Protein AF-A0A847WT10-F1 (afdb_monomer_lite)

pLDDT: mean 85.39, std 7.23, range [55.72, 96.06]

Sequence (178 aa):
MNLINEKITHEVFGKGKIIDHDETFITVDFEDDTKKFVYPDALGKFIKLKDRDVAESMKDILTKEKAEKELEQQKLDEEQRKQAEIAYRRNKLKDIKIHESSQVVFWIEEEEVDVIFTDWQVSTGTIQSGKNEGQPNKVARLRPNSAVLLTVRASDEEEVDRKIIGLYMVNETFSGEL

Structure (mmCIF, N/CA/C/O backbone):
data_AF-A0A847WT10-F1
#
_entry.id   AF-A0A847WT10-F1
#
loop_
_atom_site.group_PDB
_atom_site.id
_atom_site.type_symbol
_atom_site.label_atom_id
_atom_site.label_alt_id
_atom_site.label_comp_id
_atom_site.label_asym_id
_atom_site.label_entity_id
_atom_site.label_seq_id
_atom_site.pdbx_PDB_ins_code
_atom_site.Cartn_x
_atom_site.Cartn_y
_atom_site.Cartn_z
_atom_site.occupancy
_atom_site.B_iso_or_equiv
_atom_site.auth_seq_id
_atom_site.auth_comp_id
_atom_site.auth_asym_id
_atom_site.auth_atom_id
_atom_site.pdbx_PDB_model_num
ATOM 1 N N . MET A 1 1 ? -24.120 -14.214 31.455 1.00 63.16 1 MET A N 1
ATOM 2 C CA . MET A 1 1 ? -24.200 -14.175 32.937 1.00 63.16 1 MET A CA 1
ATOM 3 C C . MET A 1 1 ? -25.625 -13.794 33.320 1.00 63.16 1 MET A C 1
ATOM 5 O O . MET A 1 1 ? -26.228 -13.063 32.548 1.00 63.16 1 MET A O 1
ATOM 9 N N . ASN A 1 2 ? -26.190 -14.289 34.427 1.00 70.56 2 ASN A N 1
ATOM 10 C CA . ASN A 1 2 ? -27.557 -13.928 34.826 1.00 70.56 2 ASN A CA 1
ATOM 11 C C . ASN A 1 2 ? -27.511 -12.879 35.944 1.00 70.56 2 ASN A C 1
ATOM 13 O O . ASN A 1 2 ? -26.956 -13.150 37.002 1.00 70.56 2 ASN A O 1
ATOM 17 N N . LEU A 1 3 ? -28.047 -11.687 35.676 1.00 75.38 3 LEU A N 1
ATOM 18 C CA . LEU A 1 3 ? -28.021 -10.535 36.586 1.00 75.38 3 LEU A CA 1
ATOM 19 C C . LEU A 1 3 ? -29.370 -10.305 37.274 1.00 75.38 3 LEU A C 1
ATOM 21 O O . LEU A 1 3 ? -29.536 -9.345 38.023 1.00 75.38 3 LEU A O 1
ATOM 25 N N . ILE A 1 4 ? -30.352 -11.165 37.003 1.00 80.75 4 ILE A N 1
ATOM 26 C CA . ILE A 1 4 ? -31.694 -11.054 37.564 1.00 80.75 4 ILE A CA 1
ATOM 27 C C . ILE A 1 4 ? -31.615 -11.211 39.086 1.00 80.75 4 ILE A C 1
ATOM 29 O O . ILE A 1 4 ? -30.976 -12.122 39.606 1.00 80.75 4 ILE A O 1
ATOM 33 N N . ASN A 1 5 ? -32.323 -10.334 39.795 1.00 81.25 5 ASN A N 1
ATOM 34 C CA . ASN A 1 5 ? -32.351 -10.171 41.247 1.00 81.25 5 ASN A CA 1
ATOM 35 C C . ASN A 1 5 ? -31.122 -9.528 41.905 1.00 81.25 5 ASN A C 1
ATOM 37 O O . ASN A 1 5 ? -31.134 -9.370 43.132 1.00 81.25 5 ASN A O 1
ATOM 41 N N . GLU A 1 6 ? -30.132 -9.079 41.134 1.00 80.94 6 GLU A N 1
ATOM 42 C CA . GLU A 1 6 ? -28.980 -8.385 41.704 1.00 80.94 6 GLU A CA 1
ATOM 43 C C . GLU A 1 6 ? -29.332 -7.003 42.260 1.00 80.94 6 GLU A C 1
ATOM 45 O O . GLU A 1 6 ? -30.126 -6.245 41.688 1.00 80.94 6 GLU A O 1
ATOM 50 N N . LYS A 1 7 ? -28.715 -6.665 43.400 1.00 85.44 7 LYS A N 1
ATOM 51 C CA . LYS A 1 7 ? -28.882 -5.360 44.054 1.00 85.44 7 LYS A CA 1
ATOM 52 C C . LYS A 1 7 ? -27.854 -4.382 43.507 1.00 85.44 7 LYS A C 1
ATOM 54 O O . LYS A 1 7 ? -26.651 -4.538 43.732 1.00 85.44 7 LYS A O 1
ATOM 59 N N . ILE A 1 8 ? -28.338 -3.318 42.881 1.00 86.25 8 ILE A N 1
ATOM 60 C CA . ILE A 1 8 ? -27.500 -2.284 42.279 1.00 86.25 8 ILE A CA 1
ATOM 61 C C . ILE A 1 8 ? -27.703 -0.934 42.959 1.00 86.25 8 ILE A C 1
ATOM 63 O O . ILE A 1 8 ? -28.680 -0.695 43.670 1.00 86.25 8 ILE A O 1
ATOM 67 N N . THR A 1 9 ? -26.734 -0.045 42.779 1.00 84.88 9 THR A N 1
ATOM 68 C CA . THR A 1 9 ? -26.832 1.362 43.172 1.00 84.88 9 THR A CA 1
ATOM 69 C C . THR A 1 9 ? -26.558 2.222 41.947 1.00 84.88 9 THR A C 1
ATOM 71 O O . THR A 1 9 ? -25.464 2.169 41.388 1.00 84.88 9 THR A O 1
ATOM 74 N N . HIS A 1 10 ? -27.554 2.984 41.522 1.00 86.31 10 HIS A N 1
ATOM 75 C CA . HIS A 1 10 ? -27.440 3.977 40.468 1.00 86.31 10 HIS A CA 1
ATOM 76 C C . HIS A 1 10 ? -27.055 5.333 41.076 1.00 86.31 10 HIS A C 1
ATOM 78 O O . HIS A 1 10 ? -27.517 5.677 42.162 1.00 86.31 10 HIS A O 1
ATOM 84 N N . GLU A 1 11 ? -26.233 6.119 40.380 1.00 82.69 11 GLU A N 1
ATOM 85 C CA . GLU A 1 11 ? -25.740 7.413 40.881 1.00 82.69 11 GLU A CA 1
ATOM 86 C C . GLU A 1 11 ? -26.869 8.423 41.162 1.00 82.69 11 GLU A C 1
ATOM 88 O O . GLU A 1 11 ? -26.899 9.036 42.222 1.00 82.69 11 GLU A O 1
ATOM 93 N N . VAL A 1 12 ? -27.830 8.542 40.238 1.00 83.38 12 VAL A N 1
ATOM 94 C CA . VAL A 1 12 ? -29.006 9.427 40.365 1.00 83.38 12 VAL A CA 1
ATOM 95 C C . VAL A 1 12 ? -30.206 8.763 41.062 1.00 83.38 12 VAL A C 1
ATOM 97 O O . VAL A 1 12 ? -30.775 9.344 41.977 1.00 83.38 12 VAL A O 1
ATOM 100 N N . PHE A 1 13 ? -30.603 7.554 40.644 1.00 83.38 13 PHE A N 1
ATOM 101 C CA . PHE A 1 13 ? -31.840 6.898 41.105 1.00 83.38 13 PHE A CA 1
ATOM 102 C C . PHE A 1 13 ? -31.690 6.077 42.395 1.00 83.38 13 PHE A C 1
ATOM 104 O O . PHE A 1 13 ? -32.653 5.487 42.873 1.00 83.38 13 PHE A O 1
ATOM 111 N N . GLY A 1 14 ? -30.492 6.022 42.979 1.00 84.88 14 GLY A N 1
ATOM 112 C CA . GLY A 1 14 ? -30.273 5.332 44.245 1.00 84.88 14 GLY A CA 1
ATOM 113 C C . GLY A 1 14 ? -30.310 3.808 44.117 1.00 84.88 14 GLY A C 1
ATOM 114 O O . GLY A 1 14 ? -29.761 3.228 43.180 1.00 84.88 14 GLY A O 1
ATOM 115 N N . LYS A 1 15 ? -30.864 3.124 45.120 1.00 88.69 15 LYS A N 1
ATOM 116 C CA . LYS A 1 15 ? -30.833 1.656 45.198 1.00 88.69 15 LYS A CA 1
ATOM 117 C C . LYS A 1 15 ? -31.926 1.068 44.310 1.00 88.69 15 LYS A C 1
ATOM 119 O O . LYS A 1 15 ? -33.071 1.487 44.400 1.00 88.69 15 LYS A O 1
ATOM 124 N N . GLY A 1 16 ? -31.572 0.066 43.514 1.00 87.00 16 GLY A N 1
ATOM 125 C CA . GLY A 1 16 ? -32.515 -0.645 42.657 1.00 87.00 16 GLY A CA 1
ATOM 126 C C . GLY A 1 16 ? -32.207 -2.134 42.589 1.00 87.00 16 GLY A C 1
ATOM 127 O O . GLY A 1 16 ? -31.174 -2.603 43.087 1.00 87.00 16 GLY A O 1
ATOM 128 N N . LYS A 1 17 ? -33.114 -2.884 41.973 1.00 88.38 17 LYS A N 1
ATOM 129 C CA . LYS A 1 17 ? -32.988 -4.325 41.767 1.00 88.38 17 LYS A CA 1
ATOM 130 C C . LYS A 1 17 ? -33.206 -4.660 40.298 1.00 88.38 17 LYS A C 1
ATOM 132 O O . LYS A 1 17 ? -34.154 -4.179 39.691 1.00 88.38 17 LYS A O 1
ATOM 137 N N . ILE A 1 18 ? -32.338 -5.483 39.719 1.00 87.44 18 ILE A N 1
ATOM 138 C CA . ILE A 1 18 ? -32.508 -5.915 38.327 1.00 87.44 18 ILE A CA 1
ATOM 139 C C . ILE A 1 18 ? -33.655 -6.928 38.269 1.00 87.44 18 ILE A C 1
ATOM 141 O O . ILE A 1 18 ? -33.601 -7.967 38.932 1.00 87.44 18 ILE A O 1
ATOM 145 N N . ILE A 1 19 ? -34.692 -6.616 37.493 1.00 88.12 19 ILE A N 1
ATOM 146 C CA . ILE A 1 19 ? -35.861 -7.485 37.287 1.00 88.12 19 ILE A CA 1
ATOM 147 C C . ILE A 1 19 ? -35.788 -8.252 35.970 1.00 88.12 19 ILE A C 1
ATOM 149 O O . ILE A 1 19 ? -36.373 -9.325 35.871 1.00 88.12 19 ILE A O 1
ATOM 153 N N . ASP A 1 20 ? -35.048 -7.726 34.994 1.00 86.50 20 ASP A N 1
ATOM 154 C CA . ASP A 1 20 ? -34.937 -8.310 33.662 1.00 86.50 20 ASP A CA 1
ATOM 155 C C . ASP A 1 20 ? -33.577 -7.988 33.030 1.00 86.50 20 ASP A C 1
ATOM 157 O O . ASP A 1 20 ? -32.985 -6.936 33.305 1.00 86.50 20 ASP A O 1
ATOM 161 N N . HIS A 1 21 ? -33.079 -8.902 32.203 1.00 83.56 21 HIS A N 1
ATOM 162 C CA . HIS A 1 21 ? -31.763 -8.813 31.578 1.00 83.56 21 HIS A CA 1
ATOM 163 C C . HIS A 1 21 ? -31.767 -9.479 30.201 1.00 83.56 21 HIS A C 1
ATOM 165 O O . HIS A 1 21 ? -31.847 -10.703 30.101 1.00 83.56 21 HIS A O 1
ATOM 171 N N . ASP A 1 22 ? -31.585 -8.649 29.177 1.00 82.75 22 ASP A N 1
ATOM 172 C CA . ASP A 1 22 ? -31.364 -9.029 27.786 1.00 82.75 22 ASP A CA 1
ATOM 173 C C . ASP A 1 22 ? -29.894 -8.808 27.391 1.00 82.75 22 ASP A C 1
ATOM 175 O O . ASP A 1 22 ? -29.133 -8.139 28.089 1.00 82.75 22 ASP A O 1
ATOM 179 N N . GLU A 1 23 ? -29.503 -9.290 26.209 1.00 77.50 23 GLU A N 1
ATOM 180 C CA . GLU A 1 23 ? -28.151 -9.094 25.658 1.00 77.50 23 GLU A CA 1
ATOM 181 C C . GLU A 1 23 ? -27.809 -7.620 25.367 1.00 77.50 23 GLU A C 1
ATOM 183 O O . GLU A 1 23 ? -26.640 -7.271 25.252 1.00 77.50 23 GLU A O 1
ATOM 188 N N . THR A 1 24 ? -28.814 -6.744 25.255 1.00 83.00 24 THR A N 1
ATOM 189 C CA . THR A 1 24 ? -28.641 -5.313 24.927 1.00 83.00 24 THR A CA 1
ATOM 190 C C . THR A 1 24 ? -29.119 -4.360 26.018 1.00 83.00 24 THR A C 1
ATOM 192 O O . THR A 1 24 ? -28.688 -3.206 26.047 1.00 83.00 24 THR A O 1
ATOM 195 N N . PHE A 1 25 ? -30.000 -4.797 26.923 1.00 86.94 25 PHE A N 1
ATOM 196 C CA . PHE A 1 25 ? -30.588 -3.928 27.942 1.00 86.94 25 PHE A CA 1
ATOM 197 C C . PHE A 1 25 ? -30.795 -4.649 29.276 1.00 86.94 25 PHE A C 1
ATOM 199 O O . PHE A 1 25 ? -31.128 -5.827 29.321 1.00 86.94 25 PHE A O 1
ATOM 206 N N . ILE A 1 26 ? -30.674 -3.904 30.375 1.00 88.38 26 ILE A N 1
ATOM 207 C CA . ILE A 1 26 ? -31.123 -4.327 31.707 1.00 88.38 26 ILE A CA 1
ATOM 208 C C . ILE A 1 26 ? -32.304 -3.476 32.153 1.00 88.38 26 ILE A C 1
ATOM 210 O O . ILE A 1 26 ? -32.290 -2.252 31.994 1.00 88.38 26 ILE A O 1
ATOM 214 N N . THR A 1 27 ? -33.306 -4.110 32.757 1.00 88.56 27 THR A N 1
ATOM 215 C CA . THR A 1 27 ? -34.419 -3.407 33.401 1.00 88.56 27 THR A CA 1
ATOM 216 C C . THR A 1 27 ? -34.220 -3.434 34.908 1.00 88.56 27 THR A C 1
ATOM 218 O O . THR A 1 27 ? -34.111 -4.498 35.525 1.00 88.56 27 THR A O 1
ATOM 221 N N . VAL A 1 28 ? -34.167 -2.248 35.504 1.00 88.62 28 VAL A N 1
ATOM 222 C CA . VAL A 1 28 ? -33.970 -2.049 36.937 1.00 88.62 28 VAL A CA 1
ATOM 223 C C . VAL A 1 28 ? -35.243 -1.476 37.539 1.00 88.62 28 VAL A C 1
ATOM 225 O O . VAL A 1 28 ? -35.769 -0.477 37.055 1.00 88.62 28 VAL A O 1
ATOM 228 N N . ASP A 1 29 ? -35.702 -2.110 38.607 1.00 89.62 29 ASP A N 1
ATOM 229 C CA . ASP A 1 29 ? -36.794 -1.660 39.456 1.00 89.62 29 ASP A CA 1
ATOM 230 C C . ASP A 1 29 ? -36.236 -0.795 40.594 1.00 89.62 29 ASP A C 1
ATOM 232 O O . ASP A 1 29 ? -35.393 -1.250 41.379 1.00 89.62 29 ASP A O 1
ATOM 236 N N . PHE A 1 30 ? -36.648 0.472 40.634 1.00 87.25 30 PHE A N 1
ATOM 237 C CA . PHE A 1 30 ? -36.374 1.411 41.723 1.00 87.25 30 PHE A CA 1
ATOM 238 C C . PHE A 1 30 ? -37.650 1.631 42.543 1.00 87.25 30 PHE A C 1
ATOM 240 O O . PHE A 1 30 ? -38.736 1.289 42.094 1.00 87.25 30 PHE A O 1
ATOM 247 N N . GLU A 1 31 ? -37.534 2.231 43.733 1.00 81.75 31 GLU A N 1
ATOM 248 C CA . GLU A 1 31 ? -38.678 2.422 44.648 1.00 81.75 31 GLU A CA 1
ATOM 249 C C . GLU A 1 31 ? -39.875 3.143 44.001 1.00 81.75 31 GLU A C 1
ATOM 251 O O . GLU A 1 31 ? -41.016 2.811 44.316 1.00 81.75 31 GLU A O 1
ATOM 256 N N . ASP A 1 32 ? -39.617 4.074 43.075 1.00 78.75 32 ASP A N 1
ATOM 257 C CA . ASP A 1 32 ? -40.655 4.880 42.422 1.00 78.75 32 ASP A CA 1
ATOM 258 C C . ASP A 1 32 ? -40.990 4.449 40.982 1.00 78.75 32 ASP A C 1
ATOM 260 O O . ASP A 1 32 ? -42.078 4.761 40.497 1.00 78.75 32 ASP A O 1
ATOM 264 N N . ASP A 1 33 ? -40.069 3.800 40.255 1.00 86.44 33 ASP A N 1
ATOM 265 C CA . ASP A 1 33 ? -40.240 3.528 38.819 1.00 86.44 33 ASP A CA 1
ATOM 266 C C . ASP A 1 33 ? -39.287 2.442 38.286 1.00 86.44 33 ASP A C 1
ATOM 268 O O . ASP A 1 33 ? -38.178 2.246 38.792 1.00 86.44 33 ASP A O 1
ATOM 272 N N . THR A 1 34 ? -39.676 1.800 37.182 1.00 89.56 34 THR A N 1
ATOM 273 C CA . THR A 1 34 ? -38.830 0.846 36.445 1.00 89.56 34 THR A CA 1
ATOM 274 C C . THR A 1 34 ? -38.140 1.537 35.272 1.00 89.56 34 THR A C 1
ATOM 276 O O . THR A 1 34 ? -38.769 2.248 34.489 1.00 89.56 34 THR A O 1
ATOM 279 N N . LYS A 1 35 ? -36.826 1.341 35.110 1.00 88.38 35 LYS A N 1
ATOM 280 C CA . LYS A 1 35 ? -36.052 1.965 34.022 1.00 88.38 35 LYS A CA 1
ATOM 281 C C . LYS A 1 35 ? -35.171 0.964 33.291 1.00 88.38 35 LYS A C 1
ATOM 283 O O . LYS A 1 35 ? -34.605 0.056 33.896 1.00 88.38 35 LYS A O 1
ATOM 288 N N . LYS A 1 36 ? -35.031 1.168 31.978 1.00 89.31 36 LYS A N 1
ATOM 289 C CA . LYS A 1 36 ? -34.155 0.381 31.103 1.00 89.31 36 LYS A CA 1
ATOM 290 C C . LYS A 1 36 ? -32.837 1.102 30.854 1.00 89.31 36 LYS A C 1
ATOM 292 O O . LYS A 1 36 ? -32.831 2.298 30.569 1.00 89.31 36 LYS A O 1
ATOM 297 N N . PHE A 1 37 ? -31.739 0.360 30.911 1.00 87.56 37 PHE A N 1
ATOM 298 C CA . PHE A 1 37 ? -30.394 0.858 30.641 1.00 87.56 37 PHE A CA 1
ATOM 299 C C . PHE A 1 37 ? -29.679 -0.033 29.632 1.00 87.56 37 PHE A C 1
ATOM 301 O O . PHE A 1 37 ? -29.922 -1.236 29.592 1.00 87.56 37 PHE A O 1
ATOM 308 N N . VAL A 1 38 ? -28.788 0.557 28.834 1.00 85.38 38 VAL A N 1
ATOM 309 C CA . VAL A 1 38 ? -27.996 -0.165 27.828 1.00 85.38 38 VAL A CA 1
ATOM 310 C C . VAL A 1 38 ? -26.987 -1.080 28.522 1.00 85.38 38 VAL A C 1
ATOM 312 O O . VAL A 1 38 ? -26.197 -0.625 29.350 1.00 85.38 38 VAL A O 1
ATOM 315 N N . TYR A 1 39 ? -27.010 -2.361 28.178 1.00 81.06 39 TYR A N 1
ATOM 316 C CA . TYR A 1 39 ? -26.052 -3.364 28.626 1.00 81.06 39 TYR A CA 1
ATOM 317 C C . TYR A 1 39 ? -24.977 -3.583 27.546 1.00 81.06 39 TYR A C 1
ATOM 319 O O . TYR A 1 39 ? -25.324 -3.595 26.366 1.00 81.06 39 TYR A O 1
ATOM 327 N N . PRO A 1 40 ? -23.692 -3.755 27.909 1.00 80.12 40 PRO A N 1
ATOM 328 C CA . PRO A 1 40 ? -23.109 -3.618 29.250 1.00 80.12 40 PRO A CA 1
ATOM 329 C C . PRO A 1 40 ? -22.717 -2.170 29.621 1.00 80.12 40 PRO A C 1
ATOM 331 O O . PRO A 1 40 ? -22.267 -1.921 30.736 1.00 80.12 40 PRO A O 1
ATOM 334 N N . ASP A 1 41 ? -22.911 -1.196 28.728 1.00 80.06 41 ASP A N 1
ATOM 335 C CA . ASP A 1 41 ? -22.295 0.143 28.809 1.00 80.06 41 ASP A CA 1
ATOM 336 C C . ASP A 1 41 ? -22.772 1.024 29.990 1.00 80.06 41 ASP A C 1
ATOM 338 O O . ASP A 1 41 ? -22.035 1.878 30.493 1.00 80.06 41 ASP A O 1
ATOM 342 N N . ALA A 1 42 ? -24.000 0.824 30.483 1.00 79.94 42 ALA A N 1
ATOM 343 C CA . ALA A 1 42 ? -24.525 1.554 31.643 1.00 79.94 42 ALA A CA 1
ATOM 344 C C . ALA A 1 42 ? -23.951 1.064 32.985 1.00 79.94 42 ALA A C 1
ATOM 346 O O . ALA A 1 42 ? -23.973 1.795 33.987 1.00 79.94 42 ALA A O 1
ATOM 347 N N . LEU A 1 43 ? -23.428 -0.163 33.013 1.00 75.62 43 LEU A N 1
ATOM 348 C CA . LEU A 1 43 ? -22.814 -0.767 34.187 1.00 75.62 43 LEU A CA 1
ATOM 349 C C . LEU A 1 43 ? -21.382 -0.243 34.340 1.00 75.62 43 LEU A C 1
ATOM 351 O O . LEU A 1 43 ? -20.625 -0.106 33.386 1.00 75.62 43 LEU A O 1
ATOM 355 N N . GLY A 1 44 ? -21.015 0.141 35.559 1.00 71.19 44 GLY A N 1
ATOM 356 C CA . GLY A 1 44 ? -19.756 0.824 35.857 1.00 71.19 44 GLY A CA 1
ATOM 357 C C . GLY A 1 44 ? -19.825 2.346 35.702 1.00 71.19 44 GLY A C 1
ATOM 358 O O . GLY A 1 44 ? -19.329 3.042 36.588 1.00 71.19 44 GLY A O 1
ATOM 359 N N . LYS A 1 45 ? -20.469 2.872 34.643 1.00 74.94 45 LYS A N 1
ATOM 360 C CA . LYS A 1 45 ? -20.611 4.328 34.438 1.00 74.94 45 LYS A CA 1
ATOM 361 C C . LYS A 1 45 ? -21.719 4.940 35.293 1.00 74.94 45 LYS A C 1
ATOM 363 O O . LYS A 1 45 ? -21.476 5.941 35.953 1.00 74.94 45 LYS A O 1
ATOM 368 N N . PHE A 1 46 ? -22.902 4.326 35.307 1.00 79.38 46 PHE A N 1
ATOM 369 C CA . PHE A 1 46 ? -24.070 4.848 36.030 1.00 79.38 46 PHE A CA 1
ATOM 370 C C . PHE A 1 46 ? -24.584 3.891 37.108 1.00 79.38 46 PHE A C 1
ATOM 372 O O . PHE A 1 46 ? -25.163 4.336 38.099 1.00 79.38 46 PHE A O 1
ATOM 379 N N . ILE A 1 47 ? -24.344 2.585 36.940 1.00 81.62 47 ILE A N 1
ATOM 380 C CA . ILE A 1 47 ? -24.834 1.524 37.825 1.00 81.62 47 ILE A CA 1
ATOM 381 C C . ILE A 1 47 ? -23.659 0.776 38.464 1.00 81.62 47 ILE A C 1
ATOM 383 O O . ILE A 1 47 ? -22.806 0.225 37.769 1.00 81.62 47 ILE A O 1
ATOM 387 N N . LYS A 1 48 ? -23.634 0.717 39.800 1.00 81.88 48 LYS A N 1
ATOM 388 C CA . LYS A 1 48 ? -22.655 -0.035 40.597 1.00 81.88 48 LYS A CA 1
ATOM 389 C C . LYS A 1 48 ? -23.309 -1.272 41.209 1.00 81.88 48 LYS A C 1
ATOM 391 O O . LYS A 1 48 ? -24.277 -1.155 41.963 1.00 81.88 48 LYS A O 1
ATOM 396 N N . LEU A 1 49 ? -22.769 -2.446 40.903 1.00 80.12 49 LEU A N 1
ATOM 397 C CA . LEU A 1 49 ? -23.167 -3.710 41.525 1.00 80.12 49 LEU A CA 1
ATOM 398 C C . LEU A 1 49 ? -22.558 -3.836 42.919 1.00 80.12 49 LEU A C 1
ATOM 400 O O . LEU A 1 49 ? -21.444 -3.368 43.161 1.00 80.12 49 LEU A O 1
ATOM 404 N N . LYS A 1 50 ? -23.304 -4.449 43.841 1.00 74.62 50 LYS A N 1
ATOM 405 C CA . LYS A 1 50 ? -22.810 -4.733 45.195 1.00 74.62 50 LYS A CA 1
ATOM 406 C C . LYS A 1 50 ? -22.013 -6.029 45.283 1.00 74.62 50 LYS A C 1
ATOM 408 O O . LYS A 1 50 ? -21.160 -6.127 46.161 1.00 74.62 50 LYS A O 1
ATOM 413 N N . ASP A 1 51 ? -22.298 -6.993 44.413 1.00 77.06 51 ASP A N 1
ATOM 414 C CA . ASP A 1 51 ? -21.561 -8.250 44.362 1.00 77.06 51 ASP A CA 1
ATOM 415 C C . ASP A 1 51 ? -20.185 -8.036 43.712 1.00 77.06 51 ASP A C 1
ATOM 417 O O . ASP A 1 51 ? -20.070 -7.453 42.629 1.00 77.06 51 ASP A O 1
ATOM 421 N N . ARG A 1 52 ? -19.135 -8.476 44.413 1.00 73.81 52 ARG A N 1
ATOM 422 C CA . ARG A 1 52 ? -17.741 -8.281 44.016 1.00 73.81 52 ARG A CA 1
ATOM 423 C C . ARG A 1 52 ? -17.364 -9.152 42.819 1.00 73.81 52 ARG A C 1
ATOM 425 O O . ARG A 1 52 ? -16.682 -8.654 41.928 1.00 73.81 52 ARG A O 1
ATOM 432 N N . ASP A 1 53 ? -17.842 -10.392 42.775 1.00 73.25 53 ASP A N 1
ATOM 433 C CA . ASP A 1 53 ? -17.467 -11.361 41.740 1.00 73.25 53 ASP A CA 1
ATOM 434 C C . ASP A 1 53 ? -18.170 -11.019 40.414 1.00 73.25 53 ASP A C 1
ATOM 436 O O . ASP A 1 53 ? -17.582 -11.047 39.327 1.00 73.25 53 ASP A O 1
ATOM 440 N N . VAL A 1 54 ? -19.425 -10.567 40.506 1.00 71.81 54 VAL A N 1
ATOM 441 C CA . VAL A 1 54 ? -20.191 -10.068 39.355 1.00 71.81 54 VAL A CA 1
ATOM 442 C C . VAL A 1 54 ? -19.601 -8.755 38.829 1.00 71.81 54 VAL A C 1
ATOM 444 O O . VAL A 1 54 ? -19.480 -8.570 37.620 1.00 71.81 54 VAL A O 1
ATOM 447 N N . ALA A 1 55 ? -19.165 -7.852 39.712 1.00 72.56 55 ALA A N 1
ATOM 448 C CA . ALA A 1 55 ? -18.525 -6.604 39.300 1.00 72.56 55 ALA A CA 1
ATOM 449 C C . ALA A 1 55 ? -17.171 -6.818 38.596 1.00 72.56 55 ALA A C 1
ATOM 451 O O . ALA A 1 55 ? -16.819 -6.039 37.710 1.00 72.56 55 ALA A O 1
ATOM 452 N N . GLU A 1 56 ? -16.405 -7.839 38.981 1.00 76.12 56 GLU A N 1
ATOM 453 C CA . GLU A 1 56 ? -15.104 -8.150 38.378 1.00 76.12 56 GLU A CA 1
ATOM 454 C C . GLU A 1 56 ? -15.264 -8.751 36.977 1.00 76.12 56 GLU A C 1
ATOM 456 O O . GLU A 1 56 ? -14.725 -8.209 36.012 1.00 76.12 56 GLU A O 1
ATOM 461 N N . SER A 1 57 ? -16.133 -9.754 36.827 1.00 74.38 57 SER A N 1
ATOM 462 C CA . SER A 1 57 ? -16.459 -10.329 35.512 1.00 74.38 57 SER A CA 1
ATOM 463 C C . SER A 1 57 ? -17.013 -9.299 34.514 1.00 74.38 57 SER A C 1
ATOM 465 O O . SER A 1 57 ? -16.721 -9.365 33.321 1.00 74.38 57 SER A O 1
ATOM 467 N N . MET A 1 58 ? -17.762 -8.295 34.984 1.00 72.38 58 MET A N 1
ATOM 468 C CA . MET A 1 58 ? -18.229 -7.203 34.130 1.00 72.38 58 MET A CA 1
ATOM 469 C C . MET A 1 58 ? -17.124 -6.268 33.667 1.00 72.38 58 MET A C 1
ATOM 471 O O . MET A 1 58 ? -17.160 -5.824 32.522 1.00 72.38 58 MET A O 1
ATOM 475 N N . LYS A 1 59 ? -16.151 -5.948 34.527 1.00 75.56 59 LYS A N 1
ATOM 476 C CA . LYS A 1 59 ? -14.996 -5.141 34.108 1.00 75.56 59 LYS A CA 1
ATOM 477 C C . LYS A 1 59 ? -14.236 -5.845 32.988 1.00 75.56 59 LYS A C 1
ATOM 479 O O . LYS A 1 59 ? -13.839 -5.190 32.027 1.00 75.56 59 LYS A O 1
ATOM 484 N N . ASP A 1 60 ? -14.107 -7.164 33.065 1.00 79.81 60 ASP A N 1
ATOM 485 C CA . ASP A 1 60 ? -13.455 -7.957 32.024 1.00 79.81 60 ASP A CA 1
ATOM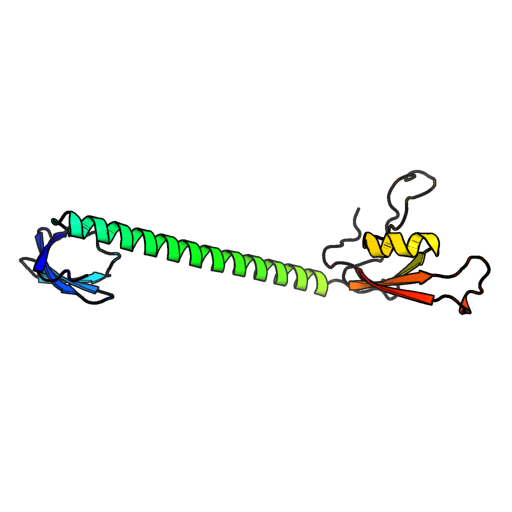 486 C C . ASP A 1 60 ? -14.237 -7.942 30.703 1.00 79.81 60 ASP A C 1
ATOM 488 O O . ASP A 1 60 ? -13.639 -7.823 29.636 1.00 79.81 60 ASP A O 1
ATOM 492 N N . ILE A 1 61 ? -15.571 -8.005 30.750 1.00 80.06 61 ILE A N 1
ATOM 493 C CA . ILE A 1 61 ? -16.418 -7.884 29.550 1.00 80.06 61 ILE A CA 1
ATOM 494 C C . ILE A 1 61 ? -16.280 -6.481 28.940 1.00 80.06 61 ILE A C 1
ATOM 496 O O . ILE A 1 61 ? -16.024 -6.347 27.746 1.00 80.06 61 ILE A O 1
ATOM 500 N N . LEU A 1 62 ? -16.362 -5.434 29.766 1.00 79.31 62 LEU A N 1
ATOM 501 C CA . LEU A 1 62 ? -16.289 -4.044 29.313 1.00 79.31 62 LEU A CA 1
ATOM 502 C C . LEU A 1 62 ? -14.912 -3.684 28.732 1.00 79.31 62 LEU A C 1
ATOM 504 O O . LEU A 1 62 ? -14.822 -2.894 27.796 1.00 79.31 62 LEU A O 1
ATOM 508 N N . THR A 1 63 ? -13.826 -4.229 29.292 1.00 84.50 63 THR A N 1
ATOM 509 C CA . THR A 1 63 ? -12.472 -4.014 28.754 1.00 84.50 63 THR A CA 1
ATOM 510 C C . THR A 1 63 ? -12.270 -4.731 27.424 1.00 84.50 63 THR A C 1
ATOM 512 O O . THR A 1 63 ? -11.705 -4.131 26.511 1.00 84.50 63 THR A O 1
ATOM 515 N N . LYS A 1 64 ? -12.777 -5.961 27.276 1.00 85.81 64 LYS A N 1
ATOM 516 C CA . LYS A 1 64 ? -12.740 -6.699 26.006 1.00 85.81 64 LYS A CA 1
ATOM 517 C C . LYS A 1 64 ? -13.525 -5.991 24.906 1.00 85.81 64 LYS A C 1
ATOM 519 O O . LYS A 1 64 ? -12.965 -5.773 23.839 1.00 85.81 64 LYS A O 1
ATOM 524 N N . GLU A 1 65 ? -14.756 -5.557 25.178 1.00 83.62 65 GLU A N 1
ATOM 525 C CA . GLU A 1 65 ? -15.557 -4.819 24.190 1.00 83.62 65 GLU A CA 1
ATOM 526 C C . GLU A 1 65 ? -14.910 -3.491 23.777 1.00 83.62 65 GLU A C 1
ATOM 528 O O . GLU A 1 65 ? -14.959 -3.111 22.609 1.00 83.62 65 GLU A O 1
ATOM 533 N N . LYS A 1 66 ? -14.293 -2.762 24.717 1.00 85.00 66 LYS A N 1
ATOM 534 C CA . LYS A 1 66 ? -13.565 -1.526 24.388 1.00 85.00 66 LYS A CA 1
ATOM 535 C C . LYS A 1 66 ? -12.352 -1.804 23.512 1.00 85.00 66 LYS A C 1
ATOM 537 O O . LYS A 1 66 ? -12.176 -1.115 22.515 1.00 85.00 66 LYS A O 1
ATOM 542 N N . ALA A 1 67 ? -11.559 -2.818 23.854 1.00 89.62 67 ALA A N 1
ATOM 543 C CA . ALA A 1 67 ? -10.403 -3.213 23.058 1.00 89.62 67 ALA A CA 1
ATOM 544 C C . ALA A 1 67 ? -10.810 -3.667 21.646 1.00 89.62 67 ALA A C 1
ATOM 546 O O . ALA A 1 67 ? -10.131 -3.342 20.676 1.00 89.62 67 ALA A O 1
ATOM 547 N N . GLU A 1 68 ? -11.934 -4.376 21.514 1.00 89.94 68 GLU A N 1
ATOM 548 C CA . GLU A 1 68 ? -12.482 -4.790 20.221 1.00 89.94 68 GLU A CA 1
ATOM 549 C C . GLU A 1 68 ? -12.944 -3.589 19.388 1.00 89.94 68 GLU A C 1
ATOM 551 O O . GLU A 1 68 ? -12.520 -3.451 18.243 1.00 89.94 68 GLU A O 1
ATOM 556 N N . LYS A 1 69 ? -13.704 -2.656 19.976 1.00 87.94 69 LYS A N 1
ATOM 557 C CA . LYS A 1 69 ? -14.121 -1.411 19.307 1.00 87.94 69 LYS A CA 1
ATOM 558 C C . LYS A 1 69 ? -12.936 -0.540 18.896 1.00 87.94 69 LYS A C 1
ATOM 560 O O . LYS A 1 69 ? -12.937 0.024 17.807 1.00 87.94 69 LYS A O 1
ATOM 565 N N . GLU A 1 70 ? -11.917 -0.422 19.745 1.00 91.94 70 GLU A N 1
ATOM 566 C CA . GLU A 1 70 ? -10.685 0.303 19.415 1.00 91.94 70 GLU A CA 1
ATOM 567 C C . GLU A 1 70 ? -9.939 -0.367 18.259 1.00 91.94 70 GLU A C 1
ATOM 569 O O . GLU A 1 70 ? -9.462 0.322 17.359 1.00 91.94 70 GLU A O 1
ATOM 574 N N . LEU A 1 71 ? -9.873 -1.700 18.243 1.00 94.31 71 LEU A N 1
ATOM 575 C CA . LEU A 1 71 ? -9.262 -2.453 17.153 1.00 94.31 71 LEU A CA 1
ATOM 576 C C . LEU A 1 71 ? -10.048 -2.301 15.842 1.00 94.31 71 LEU A C 1
ATOM 578 O O . LEU A 1 71 ? -9.444 -2.136 14.784 1.00 94.31 71 LEU A O 1
ATOM 582 N N . GLU A 1 72 ? -11.379 -2.349 15.889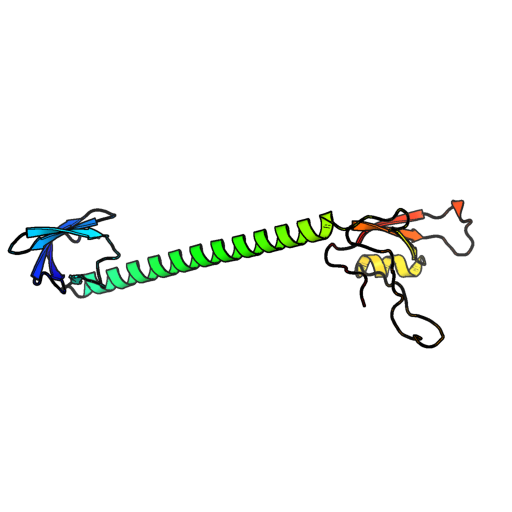 1.00 93.94 72 GLU A N 1
ATOM 583 C CA . GLU A 1 72 ? -12.240 -2.096 14.729 1.00 93.94 72 GLU A CA 1
ATOM 584 C C . GLU A 1 72 ? -12.078 -0.669 14.205 1.00 93.94 72 GLU A C 1
ATOM 586 O O . GLU A 1 72 ? -11.911 -0.478 13.000 1.00 93.94 72 GLU A O 1
ATOM 591 N N . GLN A 1 73 ? -12.040 0.324 15.096 1.00 93.44 73 GLN A N 1
ATOM 592 C CA . GLN A 1 73 ? -11.807 1.717 14.724 1.00 93.44 73 GLN A CA 1
ATOM 593 C C . GLN A 1 73 ? -10.426 1.897 14.084 1.00 93.44 73 GLN A C 1
ATOM 595 O O . GLN A 1 73 ? -10.315 2.542 13.048 1.00 93.44 73 GLN A O 1
ATOM 600 N N . GLN A 1 74 ? -9.381 1.279 14.642 1.00 94.25 74 GLN A N 1
ATOM 601 C CA . GLN A 1 74 ? -8.038 1.314 14.056 1.00 94.25 74 GLN A CA 1
ATOM 602 C C . GLN A 1 74 ? -8.006 0.693 12.657 1.00 94.25 74 GLN A C 1
ATOM 604 O O . GLN A 1 74 ? -7.396 1.265 11.755 1.00 94.25 74 GLN A O 1
ATOM 609 N N . LYS A 1 75 ? -8.683 -0.445 12.456 1.00 95.56 75 LYS A N 1
ATOM 610 C CA . LYS A 1 75 ? -8.801 -1.080 11.134 1.00 95.56 75 LYS A CA 1
ATOM 611 C C . LYS A 1 75 ? -9.526 -0.172 10.142 1.00 95.56 75 LYS A C 1
ATOM 613 O O . LYS A 1 75 ? -9.057 -0.021 9.016 1.00 95.56 75 LYS A O 1
ATOM 618 N N . LEU A 1 76 ? -10.627 0.451 10.563 1.00 95.50 76 LEU A N 1
ATOM 619 C CA . LEU A 1 76 ? -11.390 1.379 9.731 1.00 95.50 76 LEU A CA 1
ATOM 620 C C . LEU A 1 76 ? -10.555 2.610 9.358 1.00 95.50 76 LEU A C 1
ATOM 622 O O . LEU A 1 76 ? -10.522 3.001 8.194 1.00 95.50 76 LEU A O 1
ATOM 626 N N . ASP A 1 77 ? -9.844 3.195 10.320 1.00 95.75 77 ASP A N 1
ATOM 627 C CA . ASP A 1 77 ? -8.977 4.351 10.098 1.00 95.75 77 ASP A CA 1
ATOM 628 C C . ASP A 1 77 ? -7.804 3.999 9.166 1.00 95.75 77 ASP A C 1
ATOM 630 O O . ASP A 1 77 ? -7.442 4.785 8.287 1.00 95.75 77 ASP A O 1
ATOM 634 N N . GLU A 1 78 ? -7.206 2.814 9.318 1.00 96.06 78 GLU A N 1
ATOM 635 C CA . GLU A 1 78 ? -6.152 2.321 8.427 1.00 96.06 78 GLU A CA 1
ATOM 636 C C . GLU A 1 78 ? -6.680 2.102 7.003 1.00 96.06 78 GLU A C 1
ATOM 638 O O . GLU A 1 78 ? -6.029 2.491 6.030 1.00 96.06 78 GLU A O 1
ATOM 643 N N . GLU A 1 79 ? -7.872 1.526 6.862 1.00 95.50 79 GLU A N 1
ATOM 644 C CA . GLU A 1 79 ? -8.518 1.331 5.568 1.00 95.50 79 GLU A CA 1
ATOM 645 C C . GLU A 1 79 ? -8.854 2.670 4.900 1.00 95.50 79 GLU A C 1
ATOM 647 O O . GLU A 1 79 ? -8.534 2.868 3.726 1.00 95.50 79 GLU A O 1
ATOM 652 N N . GLN A 1 80 ? -9.394 3.633 5.649 1.00 95.25 80 GLN A N 1
ATOM 653 C CA . GLN A 1 80 ? -9.641 4.989 5.158 1.00 95.25 80 GLN A CA 1
ATOM 654 C C . GLN A 1 80 ? -8.348 5.681 4.721 1.00 95.25 80 GLN A C 1
ATOM 656 O O . GLN A 1 80 ? -8.318 6.310 3.663 1.00 95.25 80 GLN A O 1
ATOM 661 N N . ARG A 1 81 ? -7.256 5.538 5.484 1.00 95.19 81 ARG A N 1
ATOM 662 C CA . ARG A 1 81 ? -5.936 6.065 5.100 1.00 95.19 81 ARG A CA 1
ATOM 663 C C . ARG A 1 81 ? -5.442 5.442 3.800 1.00 95.19 81 ARG A C 1
ATOM 665 O O . ARG A 1 81 ? -5.037 6.180 2.904 1.00 95.19 81 ARG A O 1
ATOM 672 N N . LYS A 1 82 ? -5.531 4.115 3.661 1.00 93.06 82 LYS A N 1
ATOM 673 C CA . LYS A 1 82 ? -5.171 3.405 2.422 1.00 93.06 82 LYS A CA 1
ATOM 674 C C . LYS A 1 82 ? -6.014 3.886 1.241 1.00 93.06 82 LYS A C 1
ATOM 676 O O . LYS A 1 82 ? -5.471 4.164 0.175 1.00 93.06 82 LYS A O 1
ATOM 681 N N . GLN A 1 83 ? -7.325 4.037 1.420 1.00 93.38 83 GLN A N 1
ATOM 682 C CA . GLN A 1 83 ? -8.218 4.531 0.370 1.00 93.38 83 GLN A CA 1
ATOM 683 C C . GLN A 1 83 ? -7.906 5.980 -0.021 1.00 93.38 83 GLN A C 1
ATOM 685 O O . GLN A 1 83 ? -7.843 6.290 -1.212 1.00 93.38 83 GLN A O 1
ATOM 690 N N . ALA A 1 84 ? -7.666 6.860 0.954 1.00 93.00 84 ALA A N 1
ATOM 691 C CA . ALA A 1 84 ? -7.280 8.245 0.709 1.00 93.00 84 ALA A CA 1
ATOM 692 C C . ALA A 1 84 ? -5.942 8.331 -0.038 1.00 93.00 84 ALA A C 1
ATOM 694 O O . ALA A 1 84 ? -5.810 9.109 -0.983 1.00 93.00 84 ALA A O 1
ATOM 695 N N . GLU A 1 85 ? -4.974 7.490 0.326 1.00 89.31 85 GLU A N 1
ATOM 696 C CA . GLU A 1 85 ? -3.690 7.398 -0.360 1.00 89.31 85 GLU A CA 1
ATOM 697 C C . GLU A 1 85 ? -3.850 6.906 -1.806 1.00 89.31 85 GLU A C 1
ATOM 699 O O . GLU A 1 85 ? -3.312 7.522 -2.726 1.00 89.31 85 GLU A O 1
ATOM 704 N N . ILE A 1 86 ? -4.644 5.856 -2.042 1.00 87.06 86 ILE A N 1
ATOM 705 C CA . ILE A 1 86 ? -4.956 5.363 -3.393 1.00 87.06 86 ILE A CA 1
ATOM 706 C C . ILE A 1 86 ? -5.651 6.451 -4.221 1.00 87.06 86 ILE A C 1
ATOM 708 O O . ILE A 1 86 ? -5.301 6.664 -5.383 1.00 87.06 86 ILE A O 1
ATOM 712 N N . ALA A 1 87 ? -6.618 7.167 -3.645 1.00 88.94 87 ALA A N 1
ATOM 713 C CA . ALA A 1 87 ? -7.328 8.244 -4.328 1.00 88.94 87 ALA A CA 1
ATOM 714 C C . ALA A 1 87 ? -6.395 9.414 -4.671 1.00 88.94 87 ALA A C 1
ATOM 716 O O . ALA A 1 87 ? -6.428 9.920 -5.797 1.00 88.94 87 ALA A O 1
ATOM 717 N N . TYR A 1 88 ? -5.529 9.808 -3.734 1.00 86.25 88 TYR A N 1
ATOM 718 C CA . TYR A 1 88 ? -4.499 10.820 -3.951 1.00 86.25 88 TYR A CA 1
ATOM 719 C C . TYR A 1 88 ? -3.549 10.413 -5.085 1.00 86.25 88 TYR A C 1
ATOM 721 O O . TYR A 1 88 ? -3.356 11.185 -6.028 1.00 86.25 88 TYR A O 1
ATOM 729 N N . ARG A 1 89 ? -3.034 9.174 -5.057 1.00 81.25 89 ARG A N 1
ATOM 730 C CA . ARG A 1 89 ? -2.186 8.610 -6.120 1.00 81.25 89 ARG A CA 1
ATOM 731 C C . ARG A 1 89 ? -2.902 8.630 -7.468 1.00 81.25 89 ARG A C 1
ATOM 733 O O . ARG A 1 89 ? -2.373 9.170 -8.436 1.00 81.25 89 ARG A O 1
ATOM 740 N N . ARG A 1 90 ? -4.141 8.132 -7.530 1.00 82.69 90 ARG A N 1
ATOM 741 C CA . ARG A 1 90 ? -4.942 8.096 -8.762 1.00 82.69 90 ARG A CA 1
ATOM 742 C C . ARG A 1 90 ? -5.173 9.489 -9.339 1.00 82.69 90 ARG A C 1
ATOM 744 O O . ARG A 1 90 ? -5.112 9.650 -10.553 1.00 82.69 90 ARG A O 1
ATOM 751 N N . ASN A 1 91 ? -5.438 10.486 -8.498 1.00 83.88 91 ASN A N 1
ATOM 752 C CA . ASN A 1 91 ? -5.605 11.862 -8.961 1.00 83.88 91 ASN A CA 1
ATOM 753 C C . ASN A 1 91 ? -4.290 12.447 -9.482 1.00 83.88 91 ASN A C 1
ATOM 755 O O . ASN A 1 91 ? -4.293 13.025 -10.562 1.00 83.88 91 ASN A O 1
ATOM 759 N N . LYS A 1 92 ? -3.162 12.202 -8.805 1.00 79.56 92 LYS A N 1
ATOM 760 C CA . LYS A 1 92 ? -1.843 12.624 -9.298 1.00 79.56 92 LYS A CA 1
ATOM 761 C C . LYS A 1 92 ? -1.527 12.023 -10.670 1.00 79.56 92 LYS A C 1
ATOM 763 O O . LYS A 1 92 ? -1.007 12.730 -11.520 1.00 79.56 92 LYS A O 1
ATOM 768 N N . LEU A 1 93 ? -1.866 10.751 -10.904 1.00 77.38 93 LEU A N 1
ATOM 769 C CA . LEU A 1 93 ? -1.633 10.077 -12.188 1.00 77.38 93 LEU A CA 1
ATOM 770 C C . LEU A 1 93 ? -2.546 10.575 -13.319 1.00 77.38 93 LEU A C 1
ATOM 772 O O . LEU A 1 93 ? -2.108 10.605 -14.464 1.00 77.38 93 LEU A O 1
ATOM 776 N N . LYS A 1 94 ? -3.792 10.979 -13.026 1.00 79.31 94 LYS A N 1
ATOM 777 C CA . LYS A 1 94 ? -4.735 11.489 -14.045 1.00 79.31 94 LYS A CA 1
ATOM 778 C C . LYS A 1 94 ? -4.218 12.734 -14.761 1.00 79.31 94 LYS A C 1
ATOM 780 O O . LYS A 1 94 ? -4.463 12.890 -15.953 1.00 79.31 94 LYS A O 1
ATOM 785 N N . ASP A 1 95 ? -3.513 13.596 -14.036 1.00 75.44 95 ASP A N 1
ATOM 786 C CA . ASP A 1 95 ? -3.022 14.867 -14.570 1.00 75.44 95 ASP A CA 1
ATOM 787 C C . ASP A 1 95 ? -1.677 14.721 -15.306 1.00 75.44 95 ASP A C 1
ATOM 789 O O . ASP A 1 95 ? -1.209 15.658 -15.962 1.00 75.44 95 ASP A O 1
ATOM 793 N N . ILE A 1 96 ? -1.048 13.541 -15.243 1.00 75.31 96 ILE A N 1
ATOM 794 C CA . ILE A 1 96 ? 0.215 13.276 -15.932 1.00 75.31 96 ILE A CA 1
ATOM 795 C C . ILE A 1 96 ? -0.065 13.024 -17.411 1.00 75.31 96 ILE A C 1
ATOM 797 O O . ILE A 1 96 ? -0.567 11.979 -17.818 1.00 75.31 96 ILE A O 1
ATOM 801 N N . LYS A 1 97 ? 0.336 13.985 -18.245 1.00 74.25 97 LYS A N 1
ATOM 802 C CA . LYS A 1 97 ? 0.392 13.800 -19.696 1.00 74.25 97 LYS A CA 1
ATOM 803 C C . LYS A 1 97 ? 1.605 12.942 -20.048 1.00 74.25 97 LYS A C 1
ATOM 805 O O . LYS A 1 97 ? 2.743 13.386 -19.885 1.00 74.25 97 LYS A O 1
ATOM 810 N N . ILE A 1 98 ? 1.359 11.726 -20.534 1.00 73.56 98 ILE A N 1
ATOM 811 C CA . ILE A 1 98 ? 2.413 10.843 -21.044 1.00 73.56 98 ILE A CA 1
ATOM 812 C C . ILE A 1 98 ? 2.924 11.429 -22.362 1.00 73.56 98 ILE A C 1
ATOM 814 O O . ILE A 1 98 ? 2.157 11.659 -23.294 1.00 73.56 98 ILE A O 1
ATOM 818 N N . HIS A 1 99 ? 4.223 11.708 -22.420 1.00 79.50 99 HIS A N 1
ATOM 819 C CA . HIS A 1 99 ? 4.886 12.146 -23.645 1.00 79.50 99 HIS A CA 1
ATOM 820 C C . HIS A 1 99 ? 5.192 10.932 -24.536 1.00 79.50 99 HIS A C 1
ATOM 822 O O . HIS A 1 99 ? 5.506 9.865 -24.019 1.00 79.50 99 HIS A O 1
ATOM 828 N N . GLU A 1 100 ? 5.222 11.093 -25.859 1.00 81.50 100 GLU A N 1
ATOM 829 C CA . GLU A 1 100 ? 5.568 10.012 -26.812 1.00 81.50 100 GLU A CA 1
ATOM 830 C C . GLU A 1 100 ? 6.986 9.448 -26.638 1.00 81.50 100 GLU A C 1
ATOM 832 O O . GLU A 1 100 ? 7.322 8.407 -27.189 1.00 81.50 100 GLU A O 1
ATOM 837 N N . SER A 1 101 ? 7.827 10.161 -25.892 1.00 81.69 101 SER A N 1
ATOM 838 C CA . SER A 1 101 ? 9.194 9.766 -25.544 1.00 81.69 101 SER A CA 1
ATOM 839 C C . SER A 1 101 ? 9.336 9.488 -24.040 1.00 81.69 101 SER A C 1
ATOM 841 O O . SER A 1 101 ? 10.399 9.721 -23.462 1.00 81.69 101 SER A O 1
ATOM 843 N N . SER A 1 102 ? 8.241 9.126 -23.376 1.00 82.69 102 SER A N 1
ATOM 844 C CA . SER A 1 102 ? 8.203 8.721 -21.972 1.00 82.69 102 SER A CA 1
ATOM 845 C C . SER A 1 102 ? 8.542 7.231 -21.845 1.00 82.69 102 SER A C 1
ATOM 847 O O . SER A 1 102 ? 7.801 6.446 -21.255 1.00 82.69 102 SER A O 1
ATOM 849 N N . GLN A 1 103 ? 9.675 6.854 -22.433 1.00 85.81 103 GLN A N 1
ATOM 850 C CA . GLN A 1 103 ? 10.233 5.512 -22.415 1.00 85.81 103 GLN A CA 1
ATOM 851 C C . GLN A 1 103 ? 11.755 5.587 -22.359 1.00 85.81 103 GLN A C 1
ATOM 853 O O . GLN A 1 103 ? 12.355 6.563 -22.815 1.00 85.81 103 GLN A O 1
ATOM 858 N N . VAL A 1 104 ? 12.368 4.550 -21.802 1.00 88.69 104 VAL A N 1
ATOM 859 C CA . VAL A 1 104 ? 13.823 4.382 -21.758 1.00 88.69 104 VAL A CA 1
ATOM 860 C C . VAL A 1 104 ? 14.174 2.971 -22.204 1.00 88.69 104 VAL A C 1
ATOM 862 O O . VAL A 1 104 ? 13.451 2.021 -21.916 1.00 88.69 104 VAL A O 1
ATOM 865 N N . VAL A 1 105 ? 15.292 2.852 -22.913 1.00 90.88 105 VAL A N 1
ATOM 866 C CA . VAL A 1 105 ? 15.884 1.572 -23.296 1.00 90.88 105 VAL A CA 1
ATOM 867 C C . VAL A 1 105 ? 17.273 1.515 -22.677 1.00 90.88 105 VAL A C 1
ATOM 869 O O . VAL A 1 105 ? 18.108 2.368 -22.974 1.00 90.88 105 VAL A O 1
ATOM 872 N N . PHE A 1 106 ? 17.502 0.539 -21.806 1.00 92.06 106 PHE A N 1
ATOM 873 C CA . PHE A 1 106 ? 18.821 0.228 -21.275 1.00 92.06 106 PHE A CA 1
ATOM 874 C C . PHE A 1 106 ? 19.474 -0.830 -22.155 1.00 92.06 106 PHE A C 1
ATOM 876 O O . PHE A 1 106 ? 18.882 -1.877 -22.432 1.00 92.06 106 PHE A O 1
ATOM 883 N N . TRP A 1 107 ? 20.690 -0.542 -22.602 1.00 92.81 107 TRP A N 1
ATOM 884 C CA . TRP A 1 107 ? 21.591 -1.550 -23.136 1.00 92.81 107 TRP A CA 1
ATOM 885 C C . TRP A 1 107 ? 22.439 -2.061 -21.975 1.00 92.81 107 TRP A C 1
ATOM 887 O O . TRP A 1 107 ? 23.105 -1.270 -21.314 1.00 92.81 107 TRP A O 1
ATOM 897 N N . ILE A 1 108 ? 22.318 -3.354 -21.704 1.00 91.75 108 ILE A N 1
ATOM 898 C CA . ILE A 1 108 ? 23.012 -4.085 -20.651 1.00 91.75 108 ILE A CA 1
ATOM 899 C C . ILE A 1 108 ? 24.061 -4.971 -21.323 1.00 91.75 108 ILE A C 1
ATOM 901 O O . ILE A 1 108 ? 23.748 -5.624 -22.324 1.00 91.75 108 ILE A O 1
ATOM 905 N N . GLU A 1 109 ? 25.276 -4.980 -20.782 1.00 90.12 109 GLU A N 1
ATOM 906 C CA . GLU A 1 109 ? 26.336 -5.906 -21.191 1.00 90.12 109 GLU A CA 1
ATOM 907 C C . GLU A 1 109 ? 26.004 -7.328 -20.715 1.00 90.12 109 GLU A C 1
ATOM 909 O O . GLU A 1 109 ? 25.401 -7.504 -19.654 1.00 90.12 109 GLU A O 1
ATOM 914 N N . GLU A 1 110 ? 26.378 -8.357 -21.481 1.00 87.19 110 GLU A N 1
ATOM 915 C CA . GLU A 1 110 ? 26.004 -9.749 -21.173 1.00 87.19 110 GLU A CA 1
ATOM 916 C C . GLU A 1 110 ? 26.435 -10.181 -19.764 1.00 87.19 110 GLU A C 1
ATOM 918 O O . GLU A 1 110 ? 25.692 -10.884 -19.078 1.00 87.19 110 GLU A O 1
ATOM 923 N N . GLU A 1 111 ? 27.584 -9.700 -19.293 1.00 88.69 111 GLU A N 1
ATOM 924 C CA . GLU A 1 111 ? 28.128 -10.014 -17.973 1.00 88.69 111 GLU A CA 1
ATOM 925 C C . GLU A 1 111 ? 27.345 -9.369 -16.816 1.00 88.69 111 GLU A C 1
ATOM 927 O O . GLU A 1 111 ? 27.412 -9.847 -15.682 1.00 88.69 111 GLU A O 1
ATOM 932 N N . GLU A 1 112 ? 26.596 -8.293 -17.072 1.00 89.25 112 GLU A N 1
ATOM 933 C CA . GLU A 1 112 ? 25.820 -7.568 -16.055 1.00 89.25 112 GLU A CA 1
ATOM 934 C C . GLU A 1 112 ? 24.379 -8.084 -15.924 1.00 89.25 112 GLU A C 1
ATOM 936 O O . GLU A 1 112 ? 23.691 -7.763 -14.949 1.00 89.25 112 GLU A O 1
ATOM 941 N N . VAL A 1 113 ? 23.918 -8.903 -16.878 1.00 90.81 113 VAL A N 1
ATOM 942 C CA . VAL A 1 113 ? 22.547 -9.435 -16.914 1.00 90.81 113 VAL A CA 1
ATOM 943 C C . VAL A 1 113 ? 22.210 -10.163 -15.612 1.00 90.81 113 VAL A C 1
ATOM 945 O O . VAL A 1 113 ? 21.199 -9.852 -14.978 1.00 90.81 113 VAL A O 1
ATOM 948 N N . ASP A 1 114 ? 23.072 -11.079 -15.170 1.00 91.88 114 ASP A N 1
ATOM 949 C CA . ASP A 1 114 ? 22.829 -11.883 -13.966 1.00 91.88 114 ASP A CA 1
ATOM 950 C C . ASP A 1 114 ? 22.732 -11.021 -12.698 1.00 91.88 114 ASP A C 1
ATOM 952 O O . ASP A 1 114 ? 21.884 -11.267 -11.835 1.00 91.88 114 ASP A O 1
ATOM 956 N N . VAL A 1 115 ? 23.559 -9.976 -12.592 1.00 92.62 115 VAL A N 1
ATOM 957 C CA . VAL A 1 115 ? 23.562 -9.058 -11.442 1.00 92.62 115 VAL A CA 1
ATOM 958 C C . VAL A 1 115 ? 22.267 -8.252 -11.405 1.00 92.62 115 VAL A C 1
ATOM 960 O O . VAL A 1 115 ? 21.609 -8.180 -10.369 1.00 92.62 115 VAL A O 1
ATOM 963 N N . ILE A 1 116 ? 21.837 -7.715 -12.547 1.00 91.19 116 ILE A N 1
ATOM 964 C CA . ILE A 1 116 ? 20.614 -6.909 -12.643 1.00 91.19 116 ILE A CA 1
ATOM 965 C C . ILE A 1 116 ? 19.369 -7.730 -12.295 1.00 91.19 116 ILE A C 1
ATOM 967 O O . ILE A 1 116 ? 18.489 -7.226 -11.598 1.00 91.19 116 ILE A O 1
ATOM 971 N N . PHE A 1 117 ? 19.281 -8.989 -12.735 1.00 91.94 117 PHE A N 1
ATOM 972 C CA . PHE A 1 117 ? 18.147 -9.860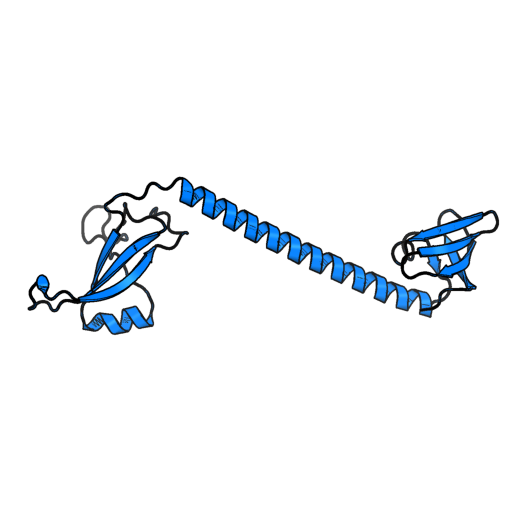 -12.393 1.00 91.94 117 PHE A CA 1
ATOM 973 C C . PHE A 1 117 ? 18.235 -10.470 -10.987 1.00 91.94 117 PHE A C 1
ATOM 975 O O . PHE A 1 117 ? 17.230 -10.973 -10.478 1.00 91.94 117 PHE A O 1
ATOM 982 N N . THR A 1 118 ? 19.395 -10.383 -10.336 1.00 93.75 118 THR A N 1
ATOM 983 C CA . THR A 1 118 ? 19.551 -10.710 -8.913 1.00 93.75 118 THR A CA 1
ATOM 984 C C . THR A 1 118 ? 19.105 -9.538 -8.036 1.00 93.75 118 THR A C 1
ATOM 986 O O . THR A 1 118 ? 18.285 -9.719 -7.134 1.00 93.75 118 THR A O 1
ATOM 989 N N . ASP A 1 119 ? 19.578 -8.329 -8.342 1.00 93.06 119 ASP A N 1
ATOM 990 C CA . ASP A 1 119 ? 19.367 -7.134 -7.516 1.00 93.06 119 ASP A CA 1
ATOM 991 C C . ASP A 1 119 ? 18.094 -6.353 -7.882 1.00 93.06 119 ASP A C 1
ATOM 993 O O . ASP A 1 119 ? 17.652 -5.482 -7.130 1.00 93.06 119 ASP A O 1
ATOM 997 N N . TRP A 1 120 ? 17.489 -6.655 -9.035 1.00 90.94 120 TRP A N 1
ATOM 998 C CA . TRP A 1 120 ? 16.328 -5.957 -9.599 1.00 90.94 120 TRP A CA 1
ATOM 999 C C . TRP A 1 120 ? 16.521 -4.437 -9.696 1.00 90.94 120 TRP A C 1
ATOM 1001 O O . TRP A 1 120 ? 15.582 -3.655 -9.518 1.00 90.94 120 TRP A O 1
ATOM 1011 N N . GLN A 1 121 ? 17.748 -4.010 -9.996 1.00 89.38 121 GLN A N 1
ATOM 1012 C CA . GLN A 1 121 ? 18.131 -2.607 -10.061 1.00 89.38 121 GLN A CA 1
ATOM 1013 C C . GLN A 1 121 ? 18.865 -2.293 -11.364 1.00 89.38 121 GLN A C 1
ATOM 1015 O O . GLN A 1 121 ? 19.761 -3.013 -11.785 1.00 89.38 121 GLN A O 1
ATOM 1020 N N . VAL A 1 122 ? 18.504 -1.163 -11.975 1.00 89.25 122 VAL A N 1
ATOM 1021 C CA . VAL A 1 122 ? 19.231 -0.554 -13.095 1.00 89.25 122 VAL A CA 1
ATOM 1022 C C . VAL A 1 122 ? 19.475 0.920 -12.791 1.00 89.25 122 VAL A C 1
ATOM 1024 O O . VAL A 1 122 ? 18.628 1.591 -12.195 1.00 89.25 122 VAL A O 1
ATOM 1027 N N . SER A 1 123 ? 20.644 1.427 -13.179 1.00 85.94 123 SER A N 1
ATOM 1028 C CA . SER A 1 123 ? 21.055 2.810 -12.929 1.00 85.94 123 SER A CA 1
ATOM 1029 C C . SER A 1 123 ? 21.103 3.604 -14.228 1.00 85.94 123 SER A C 1
ATOM 1031 O O . SER A 1 123 ? 21.574 3.118 -15.251 1.00 85.94 123 SER A O 1
ATOM 1033 N N . THR A 1 124 ? 20.675 4.866 -14.183 1.00 85.69 124 THR A N 1
ATOM 1034 C CA . THR A 1 124 ? 20.834 5.815 -15.300 1.00 85.69 124 THR A CA 1
ATOM 1035 C C . THR A 1 124 ? 22.276 6.318 -15.444 1.00 85.69 124 THR A C 1
ATOM 1037 O O . THR A 1 124 ? 22.571 7.107 -16.347 1.00 85.69 124 THR A O 1
ATOM 1040 N N . GLY A 1 125 ? 23.171 5.864 -14.561 1.00 86.75 125 GLY A N 1
ATOM 1041 C CA . GLY A 1 125 ? 24.556 6.294 -14.475 1.00 86.75 125 GLY A CA 1
ATOM 1042 C C . GLY A 1 125 ? 24.702 7.681 -13.852 1.00 86.75 125 GLY A C 1
ATOM 1043 O O . GLY A 1 125 ? 23.748 8.291 -13.360 1.00 86.75 125 GLY A O 1
ATOM 1044 N N . THR A 1 126 ? 25.928 8.191 -13.878 1.00 89.81 126 THR A N 1
ATOM 1045 C CA . THR A 1 126 ? 26.275 9.534 -13.407 1.00 89.81 126 THR A CA 1
ATOM 1046 C C . THR A 1 126 ? 26.764 10.406 -14.555 1.00 89.81 126 THR A C 1
ATOM 1048 O O . THR A 1 126 ? 27.258 9.925 -15.579 1.00 89.81 126 THR A O 1
ATOM 1051 N N . ILE A 1 127 ? 26.616 11.717 -14.388 1.00 87.75 127 ILE A N 1
ATOM 1052 C CA . ILE A 1 127 ? 27.140 12.713 -15.318 1.00 87.75 127 ILE A CA 1
ATOM 1053 C C . ILE A 1 127 ? 28.672 12.655 -15.271 1.00 87.75 127 ILE A C 1
ATOM 1055 O O . ILE A 1 127 ? 29.270 12.851 -14.216 1.00 87.75 127 ILE A O 1
ATOM 1059 N N . GLN A 1 128 ? 29.295 12.396 -16.421 1.00 89.38 128 GLN A N 1
ATOM 1060 C CA . GLN A 1 128 ? 30.736 12.130 -16.528 1.00 89.38 128 GLN A CA 1
ATOM 1061 C C . GLN A 1 128 ? 31.608 13.396 -16.602 1.00 89.38 128 GLN A C 1
ATOM 1063 O O . GLN A 1 128 ? 32.826 13.294 -16.546 1.00 89.38 128 GLN A O 1
ATOM 1068 N N . SER A 1 129 ? 31.025 14.584 -16.807 1.00 87.88 129 SER A N 1
ATOM 1069 C CA . SER A 1 129 ? 31.795 15.832 -1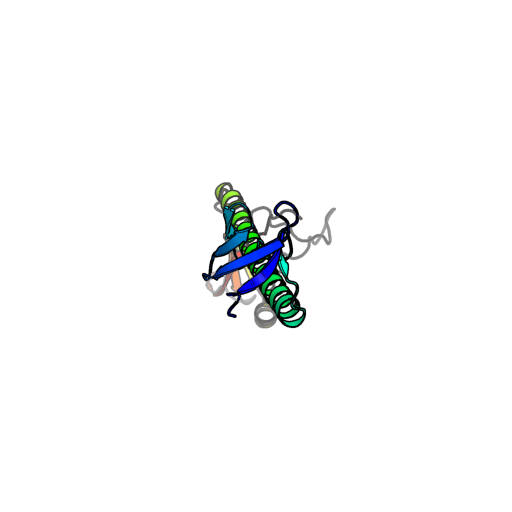6.929 1.00 87.88 129 SER A CA 1
ATOM 1070 C C . SER A 1 129 ? 30.953 17.094 -16.711 1.00 87.88 129 SER A C 1
ATOM 1072 O O . SER A 1 129 ? 29.724 17.088 -16.825 1.00 87.88 129 SER A O 1
ATOM 1074 N N . GLY A 1 130 ? 31.632 18.211 -16.443 1.00 91.56 130 GLY A N 1
ATOM 1075 C CA . GLY A 1 130 ? 31.030 19.541 -16.331 1.00 91.56 130 GLY A CA 1
ATOM 1076 C C . GLY A 1 130 ? 30.571 19.888 -14.914 1.00 91.56 130 GLY A C 1
ATOM 1077 O O . GLY A 1 130 ? 30.939 19.249 -13.938 1.00 91.56 130 GLY A O 1
ATOM 1078 N N . LYS A 1 131 ? 29.752 20.939 -14.777 1.00 90.06 131 LYS A N 1
ATOM 1079 C CA . LYS A 1 131 ? 29.375 21.493 -13.459 1.00 90.06 131 LYS A CA 1
ATOM 1080 C C . LYS A 1 131 ? 28.631 20.500 -12.547 1.00 90.06 131 LYS A C 1
ATOM 1082 O O . LYS A 1 131 ? 28.677 20.656 -11.332 1.00 90.06 131 LYS A O 1
ATOM 1087 N N . ASN A 1 132 ? 27.952 19.512 -13.131 1.00 87.12 132 ASN A N 1
ATOM 1088 C CA . ASN A 1 132 ? 27.161 18.510 -12.410 1.00 87.12 132 ASN A CA 1
ATOM 1089 C C . ASN A 1 132 ? 27.829 17.123 -12.415 1.00 87.12 132 ASN A C 1
ATOM 1091 O O . ASN A 1 132 ? 27.146 16.123 -12.207 1.00 87.12 132 ASN A O 1
ATOM 1095 N N . GLU A 1 133 ? 29.132 17.049 -12.694 1.00 92.69 133 GLU A N 1
ATOM 1096 C CA . GLU A 1 133 ? 29.891 15.796 -12.673 1.00 92.69 133 GLU A CA 1
ATOM 1097 C C . GLU A 1 133 ? 29.682 15.029 -11.356 1.00 92.69 133 GLU A C 1
ATOM 1099 O O . GLU A 1 133 ? 29.626 15.614 -10.272 1.00 92.69 133 GLU A O 1
ATOM 1104 N N . GLY A 1 134 ? 29.497 13.713 -11.465 1.00 89.06 134 GLY A N 1
ATOM 1105 C CA . GLY A 1 134 ? 29.216 12.821 -10.339 1.00 89.06 134 GLY A CA 1
ATOM 1106 C C . GLY A 1 134 ? 27.751 12.782 -9.886 1.00 89.06 134 GLY A C 1
ATOM 1107 O O . GLY A 1 134 ? 27.382 11.876 -9.141 1.00 89.06 134 GLY A O 1
ATOM 1108 N N . GLN A 1 135 ? 26.886 13.694 -10.345 1.00 87.88 135 GLN A N 1
ATOM 1109 C CA . GLN A 1 135 ? 25.454 13.625 -10.032 1.00 87.88 135 GLN A CA 1
ATOM 1110 C C . GLN A 1 135 ? 24.748 12.545 -10.869 1.00 87.88 135 GLN A C 1
ATOM 1112 O O . GLN A 1 135 ? 25.156 12.295 -12.008 1.00 87.88 135 GLN A O 1
ATOM 1117 N N . PRO A 1 136 ? 23.673 11.919 -10.351 1.00 86.38 136 PRO A N 1
ATOM 1118 C CA . PRO A 1 136 ? 22.886 10.958 -11.116 1.00 86.38 136 PRO A CA 1
ATOM 1119 C C . PRO A 1 136 ? 22.315 11.571 -12.397 1.00 86.38 136 PRO A C 1
ATOM 1121 O O . PRO A 1 136 ? 21.882 12.727 -12.420 1.00 86.38 136 PRO A O 1
ATOM 1124 N N . ASN A 1 137 ? 22.273 10.781 -13.466 1.00 86.19 137 ASN A N 1
ATOM 1125 C CA . ASN A 1 137 ? 21.722 11.233 -14.732 1.00 86.19 137 ASN A CA 1
ATOM 1126 C C . ASN A 1 137 ? 20.194 11.366 -14.640 1.00 86.19 137 ASN A C 1
ATOM 1128 O O . ASN A 1 137 ? 19.469 10.387 -14.422 1.00 86.19 137 ASN A O 1
ATOM 1132 N N . LYS A 1 138 ? 19.696 12.596 -14.806 1.00 81.19 138 LYS A N 1
ATOM 1133 C CA . LYS A 1 138 ? 18.274 12.912 -14.675 1.00 81.19 138 LYS A CA 1
ATOM 1134 C C . LYS A 1 138 ? 17.508 12.513 -15.935 1.00 81.19 138 LYS A C 1
ATOM 1136 O O . LYS A 1 138 ? 17.575 13.165 -16.975 1.00 81.19 138 LYS A O 1
ATOM 1141 N N . VAL A 1 139 ? 16.667 11.497 -15.799 1.00 81.94 139 VAL A N 1
ATOM 1142 C CA . VAL A 1 139 ? 15.708 11.043 -16.817 1.00 81.94 139 VAL A CA 1
ATOM 1143 C C . VAL A 1 139 ? 14.475 11.953 -16.865 1.00 81.94 139 VAL A C 1
ATOM 1145 O O . VAL A 1 139 ? 13.382 11.593 -16.440 1.00 81.94 139 VAL A O 1
ATOM 1148 N N . ALA A 1 140 ? 14.646 13.164 -17.401 1.00 74.12 140 ALA A N 1
ATOM 1149 C CA . ALA A 1 140 ? 13.657 14.250 -17.335 1.00 74.12 140 ALA A CA 1
ATOM 1150 C C . ALA A 1 140 ? 12.260 13.928 -17.914 1.00 74.12 140 ALA A C 1
ATOM 1152 O O . ALA A 1 140 ? 11.295 14.632 -17.613 1.00 74.12 140 ALA A O 1
ATOM 1153 N N . ARG A 1 141 ? 12.144 12.898 -18.763 1.00 79.06 141 ARG A N 1
ATOM 1154 C CA . ARG A 1 141 ? 10.888 12.496 -19.424 1.00 79.06 141 ARG A CA 1
ATOM 1155 C C . ARG A 1 141 ? 10.289 11.194 -18.892 1.00 79.06 141 ARG A C 1
ATOM 1157 O O . ARG A 1 141 ? 9.190 10.833 -19.321 1.00 79.06 141 ARG A O 1
ATOM 1164 N N . LEU A 1 142 ? 10.970 10.513 -17.966 1.00 85.00 142 LEU A N 1
ATOM 1165 C CA . LEU A 1 142 ? 10.382 9.378 -17.266 1.00 85.00 142 LEU A CA 1
ATOM 1166 C C . LEU A 1 142 ? 9.380 9.884 -16.232 1.00 85.00 142 LEU A C 1
ATOM 1168 O O . LEU A 1 142 ? 9.643 10.798 -15.449 1.00 85.00 142 LEU A O 1
ATOM 1172 N N . ARG A 1 143 ? 8.202 9.287 -16.277 1.00 83.75 143 ARG A N 1
ATOM 1173 C CA . ARG A 1 143 ? 7.060 9.550 -15.418 1.00 83.75 143 ARG A CA 1
ATOM 1174 C C . ARG A 1 143 ? 6.570 8.215 -14.856 1.00 83.75 143 ARG A C 1
ATOM 1176 O O . ARG A 1 143 ? 6.960 7.160 -15.352 1.00 83.75 143 ARG A O 1
ATOM 1183 N N . PRO A 1 144 ? 5.713 8.239 -13.831 1.00 84.06 144 PRO A N 1
ATOM 1184 C CA . PRO A 1 144 ? 4.907 7.085 -13.469 1.00 84.06 144 PRO A CA 1
ATOM 1185 C C . PRO A 1 144 ? 4.318 6.397 -14.701 1.00 84.06 144 PRO A C 1
ATOM 1187 O O . PRO A 1 144 ? 3.783 7.075 -15.579 1.00 84.06 144 PRO A O 1
ATOM 1190 N N . ASN A 1 145 ? 4.409 5.070 -14.760 1.00 81.44 145 ASN A N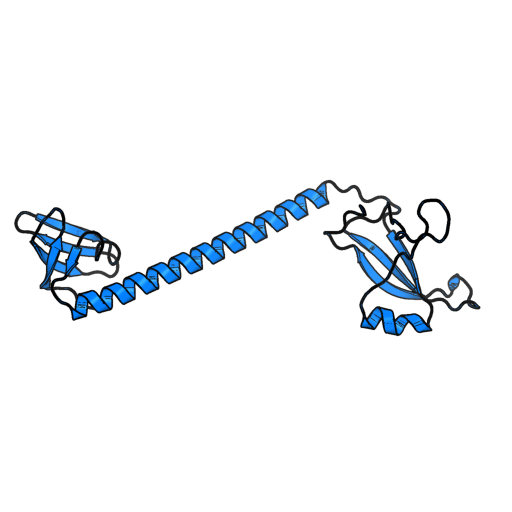 1
ATOM 1191 C CA . ASN A 1 145 ? 3.924 4.264 -15.883 1.00 81.44 145 ASN A CA 1
ATOM 1192 C C . ASN A 1 145 ? 4.613 4.545 -17.233 1.00 81.44 145 ASN A C 1
ATOM 1194 O O . ASN A 1 145 ? 4.075 4.203 -18.284 1.00 81.44 145 ASN A O 1
ATOM 1198 N N . SER A 1 146 ? 5.815 5.120 -17.234 1.00 87.31 146 SER A N 1
ATOM 1199 C CA . SER A 1 146 ? 6.704 5.037 -18.394 1.00 87.31 146 SER A CA 1
ATOM 1200 C C . SER A 1 146 ? 7.217 3.611 -18.573 1.00 87.31 146 SER A C 1
ATOM 1202 O O . SER A 1 146 ? 7.581 2.960 -17.592 1.00 87.31 146 SER A O 1
ATOM 1204 N N . ALA A 1 147 ? 7.295 3.148 -19.819 1.00 88.69 147 ALA A N 1
ATOM 1205 C CA . ALA A 1 147 ? 7.858 1.842 -20.143 1.00 88.69 147 ALA A CA 1
ATOM 1206 C C . ALA A 1 147 ? 9.391 1.898 -20.158 1.00 88.69 147 ALA A C 1
ATOM 1208 O O . ALA A 1 147 ? 9.987 2.791 -20.768 1.00 88.69 147 ALA A O 1
ATOM 1209 N N . VAL A 1 148 ? 10.029 0.927 -19.513 1.00 91.62 148 VAL A N 1
ATOM 1210 C CA . VAL A 1 148 ? 11.481 0.759 -19.519 1.00 91.62 148 VAL A CA 1
ATOM 1211 C C . VAL A 1 148 ? 11.827 -0.610 -20.073 1.00 91.62 148 VAL A C 1
ATOM 1213 O O . VAL A 1 148 ? 11.448 -1.629 -19.500 1.00 91.62 148 VAL A O 1
ATOM 1216 N N . LEU A 1 149 ? 12.558 -0.622 -21.182 1.00 93.81 149 LEU A N 1
ATOM 1217 C CA . LEU A 1 149 ? 13.039 -1.833 -21.832 1.00 93.81 149 LEU A CA 1
ATOM 1218 C C . LEU A 1 149 ? 14.480 -2.116 -21.427 1.00 93.81 149 LEU A C 1
ATOM 1220 O O . LEU A 1 149 ? 15.321 -1.219 -21.422 1.00 93.81 149 LEU A O 1
ATOM 1224 N N . LEU A 1 150 ? 14.753 -3.380 -21.139 1.00 94.75 150 LEU A N 1
ATOM 1225 C CA . LEU A 1 150 ? 16.086 -3.909 -20.910 1.00 94.75 150 LEU A CA 1
ATOM 1226 C C . LEU A 1 150 ? 16.482 -4.717 -22.138 1.00 94.75 150 LEU A C 1
ATOM 1228 O O . LEU A 1 150 ? 15.742 -5.605 -22.573 1.00 94.75 150 LEU A O 1
ATOM 1232 N N . THR A 1 151 ? 17.628 -4.385 -22.715 1.00 95.12 151 THR A N 1
ATOM 1233 C CA . THR A 1 151 ? 18.106 -4.992 -23.953 1.00 95.12 151 THR A CA 1
ATOM 1234 C C . THR A 1 151 ? 19.548 -5.425 -23.825 1.00 95.12 151 THR A C 1
ATOM 1236 O O . THR A 1 151 ? 20.330 -4.773 -23.139 1.00 95.12 151 THR A O 1
ATOM 1239 N N . VAL A 1 152 ? 19.891 -6.488 -24.536 1.00 94.56 152 VAL A N 1
ATOM 1240 C CA . VAL A 1 152 ? 21.258 -6.977 -24.676 1.00 94.56 152 VAL A CA 1
ATOM 1241 C C . VAL A 1 152 ? 21.612 -7.030 -26.150 1.00 94.56 152 VAL A C 1
ATOM 1243 O O . VAL A 1 152 ? 20.757 -7.289 -27.006 1.00 94.56 152 VAL A O 1
ATOM 1246 N N . ARG A 1 153 ? 22.868 -6.727 -26.431 1.00 93.69 153 ARG A N 1
ATOM 1247 C CA . ARG A 1 153 ? 23.492 -6.871 -27.739 1.00 93.69 153 ARG A CA 1
ATOM 1248 C C . ARG A 1 153 ? 24.991 -6.933 -27.495 1.00 93.69 153 ARG A C 1
ATOM 1250 O O . ARG A 1 153 ? 25.501 -6.038 -26.815 1.00 93.69 153 ARG A O 1
ATOM 1257 N N . ALA A 1 154 ? 25.671 -7.931 -28.042 1.00 87.50 154 ALA A N 1
ATOM 1258 C CA . ALA A 1 154 ? 27.122 -7.968 -27.966 1.00 87.50 154 ALA A CA 1
ATOM 1259 C C . ALA A 1 154 ? 27.724 -6.778 -28.738 1.00 87.50 154 ALA A C 1
ATOM 1261 O O . ALA A 1 154 ? 27.108 -6.211 -29.647 1.00 87.50 154 ALA A O 1
ATOM 1262 N N . SER A 1 155 ? 28.928 -6.352 -28.360 1.00 85.06 155 SER A N 1
ATOM 1263 C CA . SER A 1 155 ? 29.579 -5.194 -28.992 1.00 85.06 155 SER A CA 1
ATOM 1264 C C . SER A 1 155 ? 29.910 -5.413 -30.478 1.00 85.06 155 SER A C 1
ATOM 1266 O O . SER A 1 155 ? 30.064 -4.442 -31.218 1.00 85.06 155 SER A O 1
ATOM 1268 N N . ASP A 1 156 ? 30.019 -6.669 -30.912 1.00 89.31 156 ASP A N 1
ATOM 1269 C CA . ASP A 1 156 ? 30.300 -7.108 -32.282 1.00 89.31 156 ASP A CA 1
ATOM 1270 C C . ASP A 1 156 ? 29.046 -7.486 -33.096 1.00 89.31 156 ASP A C 1
ATOM 1272 O O . ASP A 1 156 ? 29.154 -7.721 -34.299 1.00 89.31 156 ASP A O 1
ATOM 1276 N N . GLU A 1 157 ? 27.862 -7.500 -32.477 1.00 90.88 157 GLU A N 1
ATOM 1277 C CA . GLU A 1 157 ? 26.581 -7.782 -33.137 1.00 90.88 157 GLU A CA 1
ATOM 1278 C C . GLU A 1 157 ? 25.983 -6.530 -33.815 1.00 90.88 157 GLU A C 1
ATOM 1280 O O . GLU A 1 157 ? 26.138 -5.385 -33.363 1.00 90.88 157 GLU A O 1
ATOM 1285 N N . GLU A 1 158 ? 25.228 -6.735 -34.900 1.00 93.31 158 GLU A N 1
ATOM 1286 C CA . GLU A 1 158 ? 24.503 -5.650 -35.560 1.00 93.31 158 GLU A CA 1
ATOM 1287 C C . GLU A 1 158 ? 23.300 -5.191 -34.717 1.00 93.31 158 GLU A C 1
ATOM 1289 O O . GLU A 1 158 ? 22.748 -5.921 -33.898 1.00 93.31 158 GLU A O 1
ATOM 1294 N N . GLU A 1 159 ? 22.838 -3.950 -34.910 1.00 91.38 159 GLU A N 1
ATOM 1295 C CA . GLU A 1 159 ? 21.687 -3.422 -34.153 1.00 91.38 159 GLU A CA 1
ATOM 1296 C C . GLU A 1 159 ? 20.398 -4.236 -34.370 1.00 91.38 159 GLU A C 1
ATOM 1298 O O . GLU A 1 159 ? 19.543 -4.277 -33.486 1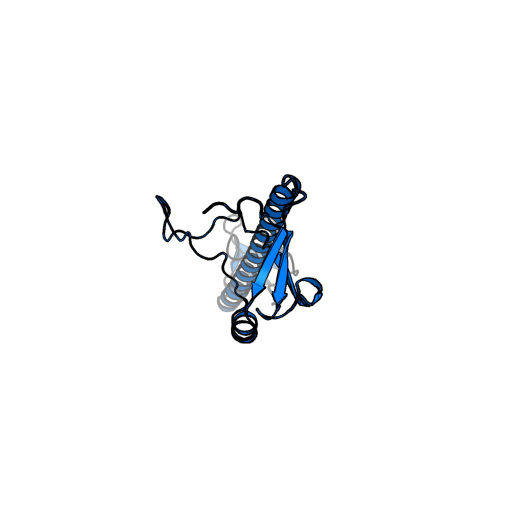.00 91.38 159 GLU A O 1
ATOM 1303 N N . VAL A 1 160 ? 20.274 -4.918 -35.513 1.00 93.75 160 VAL A N 1
ATOM 1304 C CA . VAL A 1 160 ? 19.139 -5.803 -35.822 1.00 93.75 160 VAL A CA 1
ATOM 1305 C C . VAL A 1 160 ? 19.077 -7.041 -34.925 1.00 93.75 160 VAL A C 1
ATOM 1307 O O . VAL A 1 160 ? 17.997 -7.605 -34.760 1.00 93.75 160 VAL A O 1
ATOM 1310 N N . ASP A 1 161 ? 20.198 -7.421 -34.311 1.00 93.75 161 ASP A N 1
ATOM 1311 C CA . ASP A 1 161 ? 20.312 -8.591 -33.440 1.00 93.75 161 ASP A CA 1
ATOM 1312 C C . ASP A 1 161 ? 20.044 -8.260 -31.963 1.00 93.75 161 ASP A C 1
ATOM 1314 O O . ASP A 1 161 ? 20.080 -9.152 -31.113 1.00 93.75 161 ASP A O 1
ATOM 1318 N N . ARG A 1 162 ? 19.728 -6.994 -31.633 1.00 94.25 162 ARG A N 1
ATOM 1319 C CA . ARG A 1 162 ? 19.400 -6.572 -30.262 1.00 94.25 162 ARG A CA 1
ATOM 1320 C C . ARG A 1 162 ? 18.206 -7.359 -29.724 1.00 94.25 162 ARG A C 1
ATOM 1322 O O . ARG A 1 162 ? 17.101 -7.318 -30.269 1.00 94.25 162 ARG A O 1
ATOM 1329 N N . LYS A 1 163 ? 18.398 -7.998 -28.571 1.00 94.19 163 LYS A N 1
ATOM 1330 C CA . LYS A 1 163 ? 17.372 -8.802 -27.895 1.00 94.19 163 LYS A CA 1
ATOM 1331 C C . LYS A 1 163 ? 16.772 -8.015 -26.737 1.00 94.19 163 LYS A C 1
ATOM 1333 O O . LYS A 1 163 ? 17.487 -7.390 -25.955 1.00 94.19 163 LYS A O 1
ATOM 1338 N N . ILE A 1 164 ? 15.448 -8.066 -26.605 1.00 95.25 164 ILE A N 1
ATOM 1339 C CA . ILE A 1 164 ? 14.745 -7.576 -25.414 1.00 95.25 164 ILE A CA 1
ATOM 1340 C C . ILE A 1 164 ? 14.768 -8.694 -24.375 1.00 95.25 164 ILE A C 1
ATOM 1342 O O . ILE A 1 164 ? 14.260 -9.783 -24.632 1.00 95.25 164 ILE A O 1
ATOM 1346 N N . ILE A 1 165 ? 15.333 -8.410 -23.207 1.00 94.44 165 ILE A N 1
ATOM 1347 C CA . ILE A 1 165 ? 15.464 -9.372 -22.102 1.00 94.44 165 ILE A CA 1
ATOM 1348 C C . ILE A 1 165 ? 14.543 -9.042 -20.928 1.00 94.44 165 ILE A C 1
ATOM 1350 O O . ILE A 1 165 ? 14.296 -9.889 -20.076 1.00 94.44 165 ILE A O 1
ATOM 1354 N N . GLY A 1 166 ? 13.994 -7.827 -20.885 1.00 92.88 166 GLY A N 1
ATOM 1355 C CA . GLY A 1 166 ? 13.081 -7.417 -19.828 1.00 92.88 166 GLY A CA 1
ATOM 1356 C C . GLY A 1 166 ? 12.305 -6.151 -20.161 1.00 92.88 166 GLY A C 1
ATOM 1357 O O . GLY A 1 166 ? 12.697 -5.348 -21.008 1.00 92.88 166 GLY A O 1
ATOM 1358 N N . LEU A 1 167 ? 11.187 -5.977 -19.464 1.00 93.31 167 LEU A N 1
ATOM 1359 C CA . LEU A 1 167 ? 10.344 -4.790 -19.513 1.00 93.31 167 LEU A CA 1
ATOM 1360 C C . LEU A 1 167 ? 9.801 -4.540 -18.108 1.00 93.31 167 LEU A C 1
ATOM 1362 O O . LEU A 1 167 ? 9.300 -5.463 -17.467 1.00 93.31 167 LEU A O 1
ATOM 1366 N N . TYR A 1 168 ? 9.838 -3.291 -17.659 1.00 92.12 168 TYR A N 1
ATOM 1367 C CA . TYR A 1 168 ? 9.125 -2.873 -16.458 1.00 92.12 168 TYR A CA 1
ATOM 1368 C C . TYR A 1 168 ? 8.537 -1.472 -16.618 1.00 92.12 168 TYR A C 1
ATOM 1370 O O . TYR A 1 168 ? 8.904 -0.712 -17.515 1.00 92.12 168 TYR A O 1
ATOM 1378 N N . MET A 1 169 ? 7.597 -1.137 -15.738 1.00 89.56 169 MET A N 1
ATOM 1379 C CA . MET A 1 169 ? 6.982 0.185 -15.687 1.00 89.56 169 MET A CA 1
ATOM 1380 C C . MET A 1 169 ? 7.599 0.984 -14.546 1.00 89.56 169 MET A C 1
ATOM 1382 O O . MET A 1 169 ? 7.768 0.471 -13.439 1.00 89.56 169 MET A O 1
ATOM 1386 N N . VAL A 1 170 ? 7.915 2.250 -14.800 1.00 88.56 170 VAL A N 1
ATOM 1387 C CA . VAL A 1 170 ? 8.399 3.158 -13.757 1.00 88.56 170 VAL A CA 1
ATOM 1388 C C . VAL A 1 170 ? 7.364 3.258 -12.638 1.00 88.56 170 VAL A C 1
ATOM 1390 O O . VAL A 1 170 ? 6.177 3.480 -12.890 1.00 88.56 170 VAL A O 1
ATOM 1393 N N . ASN A 1 171 ? 7.841 3.119 -11.400 1.00 85.75 171 ASN A N 1
ATOM 1394 C CA . ASN A 1 171 ? 7.009 3.132 -10.206 1.00 85.75 171 ASN A CA 1
ATOM 1395 C C . ASN A 1 171 ? 6.163 4.414 -10.113 1.00 85.75 171 ASN A C 1
ATOM 1397 O O . ASN A 1 171 ? 6.638 5.514 -10.396 1.00 85.75 171 ASN A O 1
ATOM 1401 N N . GLU A 1 172 ? 4.925 4.282 -9.641 1.00 80.19 172 GLU A N 1
ATOM 1402 C CA . GLU A 1 172 ? 3.979 5.396 -9.525 1.00 80.19 172 GLU A CA 1
ATOM 1403 C C . GLU A 1 172 ? 4.439 6.535 -8.599 1.00 80.19 172 GLU A C 1
ATOM 1405 O O . GLU A 1 172 ? 3.970 7.670 -8.704 1.00 80.19 172 GLU A O 1
ATOM 1410 N N . THR A 1 173 ? 5.368 6.239 -7.692 1.00 78.25 173 THR A N 1
ATOM 1411 C CA . THR A 1 173 ? 5.962 7.203 -6.757 1.00 78.25 173 THR A CA 1
ATOM 1412 C C . THR A 1 173 ? 7.114 8.010 -7.361 1.00 78.25 173 THR A C 1
ATOM 1414 O O . THR A 1 173 ? 7.535 9.003 -6.769 1.00 78.25 173 THR A O 1
ATOM 1417 N N . PHE A 1 174 ? 7.602 7.644 -8.550 1.00 81.00 174 PHE A N 1
ATOM 1418 C CA . PHE A 1 174 ? 8.711 8.332 -9.202 1.00 81.00 174 PHE A CA 1
ATOM 1419 C C . PHE A 1 174 ? 8.282 9.714 -9.717 1.00 81.00 174 PHE A C 1
ATOM 1421 O O . PHE A 1 174 ? 7.412 9.831 -10.577 1.00 81.00 174 PHE A O 1
ATOM 1428 N N . SER A 1 175 ? 8.901 10.784 -9.219 1.00 69.94 175 SER A N 1
ATOM 1429 C CA . SER A 1 175 ? 8.626 12.161 -9.665 1.00 69.94 175 SER A CA 1
ATOM 1430 C C . SER A 1 175 ? 9.531 12.620 -10.814 1.00 69.94 175 SER A C 1
ATOM 1432 O O . SER A 1 175 ? 9.197 13.582 -11.508 1.00 69.94 175 SER A O 1
ATOM 1434 N N . GLY A 1 176 ? 10.673 11.954 -11.021 1.00 69.12 176 GLY A N 1
ATOM 1435 C CA . GLY A 1 176 ? 11.734 12.431 -11.913 1.00 69.12 176 GLY A CA 1
ATOM 1436 C C . GLY A 1 176 ? 12.417 13.712 -11.421 1.00 69.12 176 GLY A C 1
ATOM 1437 O O . GLY A 1 176 ? 13.212 14.297 -12.154 1.00 69.12 176 GLY A O 1
ATOM 1438 N N . GLU A 1 177 ? 12.112 14.159 -10.203 1.00 66.81 177 GLU A N 1
ATOM 1439 C CA . GLU A 1 177 ? 12.740 15.290 -9.528 1.00 66.81 177 GLU A CA 1
ATOM 1440 C C . GLU A 1 177 ? 13.725 14.730 -8.499 1.00 66.81 177 GLU A C 1
ATOM 1442 O O . GLU A 1 177 ? 13.312 14.177 -7.483 1.00 66.81 177 GLU A O 1
ATOM 1447 N N . LEU A 1 178 ? 15.015 14.807 -8.843 1.00 55.72 178 LEU A N 1
ATOM 1448 C CA . LEU A 1 178 ? 16.145 14.699 -7.917 1.00 55.72 178 LEU A CA 1
ATOM 1449 C C . LEU A 1 178 ? 16.412 16.071 -7.301 1.00 55.72 178 LEU A C 1
ATOM 1451 O O . LEU A 1 178 ? 16.329 17.055 -8.083 1.00 55.72 178 LEU A O 1
#

Foldseek 3Di:
DDQAQFWKQFPPQGIWGFHDDDPFWTWTGGPVDIDIDGPPVCEPVGIDTPDPVVNVVSVVVVVVVVVVVVVVVVVVVVVVVVVVVVVVLVVVVVPDDQDPPQEEEDEDEPVCVVVCVVVVDDAQDADCDDPRGPHGDQPQRHAFFRKYWYWYDHPPGDPVPIDTPDIDTDHSPDPSPD

Secondary structure (DSSP, 8-state):
---TT-EEEETTTEEEEEEEE-SSEEEEEESS-EEEEETTTTBTTTEEES-HHHHHHHHHHHHHHHHHHHHHHHHHHHHHHHHHHHHHHHHHHHT----TT-EEEEEE-GGGHHHHHHHT-----B--SSTTTTSBP--TT--TT-EEEEEE--TTS-GGGPEEEEEEEPPTT--S--

Radius of gyration: 34.39 Å; chains: 1; bounding box: 72×36×81 Å